Protein AF-A0A1Q3BGB5-F1 (afdb_monomer_lite)

Secondary structure (DSSP, 8-state):
-PPBGGGS-HHHHHHHHHIIIIIS--SS-TTB--HHHHHHHHHHHTT----HHHHHHHHHHHHHHTT-SS-TTHHHHHHHHHHTT---TT----PPPGGGS--HHHHHHTTEEEETTEEEE--------------

pLDDT: mean 79.5, std 13.59, range [32.16, 93.19]

Sequence (135 aa):
MALTTNRLSVDLRLLHHLIVHQILPTGGGYAKLSRMQVFIMWCILCKIEFCFPLLMLKTMVRAFSQKISVLPYGSILTQVFLHCHIPLEGEIATKFKKEDTYNKSTLNRMGWNKQQGIWTYLPKVDQGPRIGIEE

Foldseek 3Di:
DWDFLVPDALVLNVLLVCCCQAQNPDPDDSGTDDPVSVVVSVCVVVVPDDDSVVSLVVVQVVCVVVVPVDRPRPVVVVVVCVVVVNDPPPPDDDDDDPVNDDDQVNCVVSQWHQDPNDTDRHDDDDPPDDDDDDD

Organism: Cephalotus follicularis (NCBI:txid3775)

Radius of gyration: 18.01 Å; chains: 1; bounding box: 51×44×42 Å

Structure (mmCIF, N/CA/C/O backbone):
data_AF-A0A1Q3BGB5-F1
#
_entry.id   AF-A0A1Q3BGB5-F1
#
loop_
_atom_site.group_PDB
_atom_site.id
_atom_site.type_symbol
_atom_site.label_atom_id
_atom_site.label_alt_id
_atom_site.label_comp_id
_atom_site.label_asym_id
_atom_site.label_entity_id
_atom_site.label_seq_id
_atom_site.pdbx_PDB_ins_code
_atom_site.Cartn_x
_atom_site.Cartn_y
_atom_site.Cartn_z
_atom_site.occupancy
_atom_site.B_iso_or_equiv
_atom_site.auth_seq_id
_atom_site.auth_comp_id
_atom_site.auth_asym_id
_atom_site.auth_atom_id
_atom_site.pdbx_PDB_model_num
ATOM 1 N N . MET A 1 1 ? 18.181 -14.929 9.452 1.00 55.84 1 MET A N 1
ATOM 2 C CA . MET A 1 1 ? 18.231 -14.886 7.972 1.00 55.84 1 MET A CA 1
ATOM 3 C C . MET A 1 1 ? 17.188 -13.880 7.495 1.00 55.84 1 MET A C 1
ATOM 5 O O . MET A 1 1 ? 16.055 -13.974 7.948 1.00 55.84 1 MET A O 1
ATOM 9 N N . ALA A 1 2 ? 17.545 -12.879 6.686 1.00 61.97 2 ALA A N 1
ATOM 10 C CA . ALA A 1 2 ? 16.568 -11.903 6.190 1.00 61.97 2 ALA A CA 1
ATOM 11 C C . ALA A 1 2 ? 15.811 -12.489 4.989 1.00 61.97 2 ALA A C 1
ATOM 13 O O . ALA A 1 2 ? 16.441 -12.938 4.032 1.00 61.97 2 ALA A O 1
ATOM 14 N N . LEU A 1 3 ? 14.477 -12.489 5.036 1.00 70.38 3 LEU A N 1
ATOM 15 C CA . LEU A 1 3 ? 13.646 -12.827 3.882 1.00 70.38 3 LEU A CA 1
ATOM 16 C C . LEU A 1 3 ? 13.819 -11.740 2.815 1.00 70.38 3 LEU A C 1
ATOM 18 O O . LEU A 1 3 ? 13.587 -10.555 3.069 1.00 70.38 3 LEU A O 1
ATOM 22 N N . THR A 1 4 ? 14.259 -12.150 1.629 1.00 78.00 4 THR A N 1
ATOM 23 C CA . THR A 1 4 ? 14.392 -11.279 0.461 1.00 78.00 4 THR A CA 1
ATOM 24 C C . THR A 1 4 ? 13.244 -11.528 -0.503 1.00 78.00 4 THR A C 1
ATOM 26 O O . THR A 1 4 ? 12.765 -12.656 -0.648 1.00 78.00 4 THR A O 1
ATOM 29 N N . THR A 1 5 ? 12.802 -10.477 -1.187 1.00 73.75 5 THR A N 1
ATOM 30 C CA . THR A 1 5 ? 11.671 -10.541 -2.128 1.00 73.75 5 THR A CA 1
ATOM 31 C C . THR A 1 5 ? 11.909 -11.504 -3.291 1.00 73.75 5 THR A C 1
ATOM 33 O O . THR A 1 5 ? 10.961 -12.040 -3.851 1.00 73.75 5 THR A O 1
ATOM 36 N N . ASN A 1 6 ? 13.170 -11.796 -3.612 1.00 75.75 6 ASN A N 1
ATOM 37 C CA . ASN A 1 6 ? 13.565 -12.711 -4.684 1.00 75.75 6 ASN A CA 1
ATOM 38 C C . ASN A 1 6 ? 13.156 -14.171 -4.434 1.00 75.75 6 ASN A C 1
ATOM 40 O O . ASN A 1 6 ? 13.136 -14.952 -5.378 1.00 75.75 6 ASN A O 1
ATOM 44 N N . ARG A 1 7 ? 12.844 -14.546 -3.184 1.00 78.88 7 ARG A N 1
ATOM 45 C CA . ARG A 1 7 ? 12.362 -15.893 -2.831 1.00 78.88 7 ARG A CA 1
ATOM 46 C C . ARG A 1 7 ? 10.836 -16.023 -2.854 1.00 78.88 7 ARG A C 1
ATOM 48 O O . ARG A 1 7 ? 10.321 -17.106 -2.607 1.00 78.88 7 ARG A O 1
ATOM 55 N N . LEU A 1 8 ? 10.116 -14.930 -3.105 1.00 79.62 8 LEU A N 1
ATOM 56 C CA . LEU A 1 8 ? 8.658 -14.922 -3.174 1.00 79.62 8 LEU A CA 1
ATOM 57 C C . LEU A 1 8 ? 8.176 -15.277 -4.588 1.00 79.62 8 LEU A C 1
ATOM 59 O O . LEU A 1 8 ? 8.765 -14.849 -5.588 1.00 79.62 8 LEU A O 1
ATOM 63 N N . SER A 1 9 ? 7.048 -15.992 -4.669 1.00 81.50 9 SER A N 1
ATOM 64 C CA . SER A 1 9 ? 6.315 -16.161 -5.929 1.00 81.50 9 SER A CA 1
ATOM 65 C C . SER A 1 9 ? 5.920 -14.798 -6.510 1.00 81.50 9 SER A C 1
ATOM 67 O O . SER A 1 9 ? 5.955 -13.773 -5.824 1.00 81.50 9 SER A O 1
ATOM 69 N N . VAL A 1 10 ? 5.569 -14.750 -7.794 1.00 78.19 10 VAL A N 1
ATOM 70 C CA . VAL A 1 10 ? 5.216 -13.475 -8.442 1.00 78.19 10 VAL A CA 1
ATOM 71 C C . VAL A 1 10 ? 4.000 -12.826 -7.792 1.00 78.19 10 VAL A C 1
ATOM 73 O O . VAL A 1 10 ? 4.055 -11.630 -7.517 1.00 78.19 10 VAL A O 1
ATOM 76 N N . ASP A 1 11 ? 2.978 -13.602 -7.440 1.00 81.94 11 ASP A N 1
ATOM 77 C CA . ASP A 1 11 ? 1.789 -13.078 -6.758 1.00 81.94 11 ASP A CA 1
ATOM 78 C C . ASP A 1 11 ? 2.144 -12.469 -5.398 1.00 81.94 11 ASP A C 1
ATOM 80 O O . ASP A 1 11 ? 1.698 -11.376 -5.055 1.00 81.94 11 ASP A O 1
ATOM 84 N N . LEU A 1 12 ? 3.034 -13.125 -4.648 1.00 84.62 12 LEU A N 1
ATOM 85 C CA . LEU A 1 12 ? 3.513 -12.619 -3.364 1.00 84.62 12 LEU A CA 1
ATOM 86 C C . LEU A 1 12 ? 4.408 -11.384 -3.520 1.00 84.62 12 LEU A C 1
ATOM 88 O O . LEU A 1 12 ? 4.378 -10.506 -2.660 1.00 84.62 12 LEU A O 1
ATOM 92 N N . ARG A 1 13 ? 5.178 -11.273 -4.609 1.00 83.31 13 ARG A N 1
ATOM 93 C CA . ARG A 1 13 ? 5.944 -10.055 -4.925 1.00 83.31 13 ARG A CA 1
ATOM 94 C C . ARG A 1 13 ? 5.034 -8.891 -5.298 1.00 83.31 13 ARG A C 1
ATOM 96 O O . ARG A 1 13 ? 5.299 -7.776 -4.860 1.00 83.31 13 ARG A O 1
ATOM 103 N N . LEU A 1 14 ? 3.970 -9.140 -6.061 1.00 83.75 14 LEU A N 1
ATOM 104 C CA . LEU A 1 14 ? 2.958 -8.129 -6.377 1.00 83.75 14 LEU A CA 1
ATOM 105 C C . LEU A 1 14 ? 2.231 -7.669 -5.112 1.00 83.75 14 LEU A C 1
ATOM 107 O O . LEU A 1 14 ? 2.112 -6.468 -4.880 1.00 83.75 14 LEU A O 1
ATOM 111 N N . LEU A 1 15 ? 1.824 -8.611 -4.257 1.00 88.81 15 LEU A N 1
ATOM 112 C CA . LEU A 1 15 ? 1.209 -8.303 -2.968 1.00 88.81 15 LEU A CA 1
ATOM 113 C C . LEU A 1 15 ? 2.155 -7.497 -2.071 1.00 88.81 15 LEU A C 1
ATOM 115 O O . LEU A 1 15 ? 1.750 -6.489 -1.497 1.00 88.81 15 LEU A O 1
ATOM 119 N N . HIS A 1 16 ? 3.425 -7.904 -1.971 1.00 87.12 16 HIS A N 1
ATOM 120 C CA . HIS A 1 16 ? 4.438 -7.155 -1.227 1.00 87.12 16 HIS A CA 1
ATOM 121 C C . HIS A 1 16 ? 4.583 -5.735 -1.769 1.00 87.12 16 HIS A C 1
ATOM 123 O O . HIS A 1 16 ? 4.560 -4.784 -0.994 1.00 87.12 16 HIS A O 1
ATOM 129 N N . HIS A 1 17 ? 4.666 -5.578 -3.087 1.00 84.94 17 HIS A N 1
ATOM 130 C CA . HIS A 1 17 ? 4.795 -4.268 -3.703 1.00 84.94 17 HIS A CA 1
ATOM 131 C C . HIS A 1 17 ? 3.571 -3.381 -3.438 1.00 84.94 17 HIS A C 1
ATOM 133 O O . HIS A 1 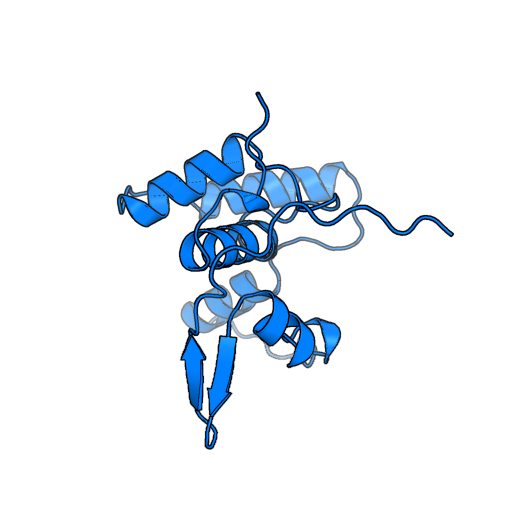17 ? 3.734 -2.219 -3.069 1.00 84.94 17 HIS A O 1
ATOM 139 N N . LEU A 1 18 ? 2.356 -3.929 -3.533 1.00 87.00 18 LEU A N 1
ATOM 140 C CA . LEU A 1 18 ? 1.134 -3.219 -3.158 1.00 87.00 18 LEU A CA 1
ATOM 141 C C . LEU A 1 18 ? 1.193 -2.760 -1.696 1.00 87.00 18 LEU A C 1
ATOM 143 O O . LEU A 1 18 ? 0.932 -1.596 -1.403 1.00 87.00 18 LEU A O 1
ATOM 147 N N . ILE A 1 19 ? 1.586 -3.650 -0.782 1.00 89.31 19 ILE A N 1
ATOM 148 C CA . ILE A 1 19 ? 1.692 -3.325 0.643 1.00 89.31 19 ILE A CA 1
ATOM 149 C C . ILE A 1 19 ? 2.696 -2.204 0.861 1.00 89.31 19 ILE A C 1
ATOM 151 O O . ILE A 1 19 ? 2.393 -1.262 1.585 1.00 89.31 19 ILE A O 1
ATOM 155 N N . VAL A 1 20 ? 3.871 -2.268 0.243 1.00 86.94 20 VAL A N 1
ATOM 156 C CA . VAL A 1 20 ? 4.913 -1.270 0.484 1.00 86.94 20 VAL A CA 1
ATOM 157 C C . VAL A 1 20 ? 4.597 0.079 -0.152 1.00 86.94 20 VAL A C 1
ATOM 159 O O . VAL A 1 20 ? 5.003 1.095 0.395 1.00 86.94 20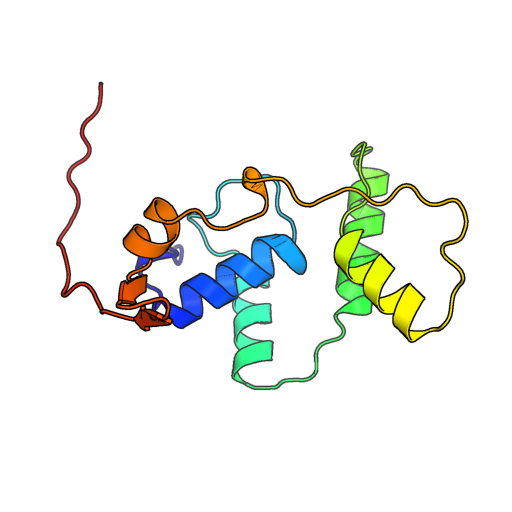 VAL A O 1
ATOM 162 N N . HIS A 1 21 ? 3.858 0.126 -1.257 1.00 82.56 21 HIS A N 1
ATOM 163 C CA . HIS A 1 21 ? 3.496 1.401 -1.879 1.00 82.56 21 HIS A CA 1
ATOM 164 C C . HIS A 1 21 ? 2.205 2.010 -1.324 1.00 82.56 21 HIS A C 1
ATOM 166 O O . HIS A 1 21 ? 2.095 3.232 -1.280 1.00 82.56 21 HIS A O 1
ATOM 172 N N . GLN A 1 22 ? 1.242 1.191 -0.893 1.00 83.56 22 GLN A N 1
ATOM 173 C CA . GLN A 1 22 ? -0.100 1.666 -0.539 1.00 83.56 22 GLN A CA 1
ATOM 174 C C . GLN A 1 22 ? -0.426 1.542 0.953 1.00 83.56 22 GLN A C 1
ATOM 176 O O . GLN A 1 22 ? -1.087 2.418 1.495 1.00 83.56 22 GLN A O 1
ATOM 181 N N . ILE A 1 23 ? 0.026 0.486 1.639 1.00 85.38 23 ILE A N 1
ATOM 182 C CA . ILE A 1 23 ? -0.384 0.203 3.031 1.00 85.38 23 ILE A CA 1
ATOM 183 C C . ILE A 1 23 ? 0.680 0.634 4.043 1.00 85.38 23 ILE A C 1
ATOM 185 O O . ILE A 1 23 ? 0.355 1.142 5.111 1.00 85.38 23 ILE A O 1
ATOM 189 N N . LEU A 1 24 ? 1.952 0.411 3.728 1.00 85.69 24 LEU A N 1
ATOM 190 C CA . LEU A 1 24 ? 3.087 0.736 4.578 1.00 85.69 24 LEU A CA 1
ATOM 191 C C . LEU A 1 24 ? 4.185 1.410 3.740 1.00 85.69 24 LEU A C 1
ATOM 193 O O . LEU A 1 24 ? 5.241 0.803 3.533 1.00 85.69 24 LEU A O 1
ATOM 197 N N . PRO A 1 25 ? 3.947 2.650 3.264 1.00 79.31 25 PRO A N 1
ATOM 198 C CA . PRO A 1 25 ? 4.931 3.434 2.531 1.00 79.31 25 PRO A CA 1
ATOM 199 C C . PRO A 1 25 ? 6.228 3.552 3.331 1.00 79.31 25 PRO A C 1
ATOM 201 O O . PRO A 1 25 ? 6.273 4.131 4.419 1.00 79.31 25 PRO A O 1
ATOM 204 N N . THR A 1 26 ? 7.300 2.977 2.786 1.00 74.06 26 THR A N 1
ATOM 205 C CA . THR A 1 26 ? 8.661 3.084 3.325 1.00 74.06 26 THR A CA 1
ATOM 206 C C . THR A 1 26 ? 9.574 3.756 2.307 1.00 74.06 26 THR A C 1
ATOM 208 O O . THR A 1 26 ? 9.658 3.295 1.173 1.00 74.06 26 THR A O 1
ATOM 211 N N . GLY A 1 27 ? 10.307 4.793 2.722 1.00 65.31 27 GLY A N 1
ATOM 212 C CA . GLY A 1 27 ? 11.262 5.529 1.876 1.00 65.31 27 GLY A CA 1
ATOM 213 C C . GLY A 1 27 ? 12.615 4.836 1.657 1.00 65.31 27 GLY A C 1
ATOM 214 O O . GLY A 1 27 ? 13.600 5.511 1.387 1.00 65.31 27 GLY A O 1
ATOM 215 N N . GLY A 1 28 ? 12.696 3.514 1.835 1.00 70.94 28 GLY A N 1
ATOM 216 C CA . GLY A 1 28 ? 13.928 2.728 1.702 1.00 70.94 28 GLY A CA 1
ATOM 217 C C . GLY A 1 28 ? 13.802 1.627 0.648 1.00 70.94 28 GLY A C 1
ATOM 218 O O . GLY A 1 28 ? 12.718 1.368 0.137 1.00 70.94 28 GLY A O 1
ATOM 219 N N . GLY A 1 29 ? 14.912 0.956 0.332 1.00 71.12 29 GLY A N 1
ATOM 220 C CA . GLY A 1 29 ? 14.939 -0.096 -0.689 1.00 71.12 29 GLY A CA 1
ATOM 221 C C . GLY A 1 29 ? 14.013 -1.286 -0.388 1.00 71.12 29 GLY A C 1
ATOM 222 O O . GLY A 1 29 ? 13.922 -1.760 0.743 1.00 71.12 29 GLY A O 1
ATOM 223 N N . TYR A 1 30 ? 13.380 -1.820 -1.435 1.00 77.25 30 TYR A N 1
ATOM 224 C CA . TYR A 1 30 ? 12.321 -2.840 -1.345 1.00 77.25 30 TYR A CA 1
ATOM 225 C C . TYR A 1 30 ? 12.810 -4.297 -1.383 1.00 77.25 30 TYR A C 1
ATOM 227 O O . TYR A 1 30 ? 12.011 -5.223 -1.471 1.00 77.25 30 TYR A O 1
ATOM 235 N N . ALA A 1 31 ? 14.123 -4.531 -1.341 1.00 77.88 31 ALA A N 1
ATOM 236 C CA . ALA A 1 31 ? 14.695 -5.876 -1.475 1.00 77.88 31 ALA A CA 1
ATOM 237 C C . ALA A 1 31 ? 14.507 -6.753 -0.221 1.00 77.88 31 ALA A C 1
ATOM 239 O O . ALA A 1 31 ? 14.500 -7.984 -0.314 1.00 77.88 31 ALA A O 1
ATOM 240 N N . LYS A 1 32 ? 14.374 -6.128 0.956 1.00 83.19 32 LYS A N 1
ATOM 241 C CA . LYS A 1 32 ? 14.224 -6.806 2.251 1.00 83.19 32 LYS A CA 1
ATOM 242 C C . LYS A 1 32 ? 12.788 -6.676 2.748 1.00 83.19 32 LYS A C 1
ATOM 244 O O . LYS A 1 32 ? 12.222 -5.587 2.730 1.00 83.19 32 LYS A O 1
ATOM 249 N N . LEU A 1 33 ? 12.237 -7.780 3.241 1.00 83.62 33 LEU A N 1
ATOM 250 C CA . LEU A 1 33 ? 10.918 -7.811 3.865 1.00 83.62 33 LEU A CA 1
ATOM 251 C C . LEU A 1 33 ? 11.018 -7.444 5.346 1.00 83.62 33 LEU A C 1
ATOM 253 O O . LEU A 1 33 ? 11.767 -8.068 6.103 1.00 83.62 33 LEU A O 1
ATOM 257 N N . SER A 1 34 ? 10.247 -6.447 5.779 1.00 86.69 34 SER A N 1
ATOM 258 C CA . SER A 1 34 ? 10.110 -6.143 7.206 1.00 86.69 34 SER A CA 1
ATOM 259 C C . SER A 1 34 ? 9.132 -7.113 7.877 1.00 86.69 34 SER A C 1
ATOM 261 O O . SER A 1 34 ? 8.206 -7.615 7.240 1.00 86.69 34 SER A O 1
ATOM 263 N N . ARG A 1 35 ? 9.283 -7.342 9.191 1.00 88.12 35 ARG A N 1
ATOM 264 C CA . ARG A 1 35 ? 8.332 -8.169 9.964 1.00 88.12 35 ARG A CA 1
ATOM 265 C C . ARG A 1 35 ? 6.887 -7.687 9.808 1.00 88.12 35 ARG A C 1
ATOM 267 O O . ARG A 1 35 ? 5.987 -8.505 9.683 1.00 88.12 35 ARG A O 1
ATOM 274 N N . MET A 1 36 ? 6.682 -6.370 9.753 1.00 88.81 36 MET A N 1
ATOM 275 C CA . MET A 1 36 ? 5.357 -5.777 9.574 1.00 88.81 36 MET A CA 1
ATOM 276 C C . MET A 1 36 ? 4.782 -6.051 8.179 1.00 88.81 36 MET A C 1
ATOM 278 O O . MET A 1 36 ? 3.604 -6.361 8.055 1.00 88.81 36 MET A O 1
ATOM 282 N N . GLN A 1 37 ? 5.611 -5.988 7.132 1.00 89.25 37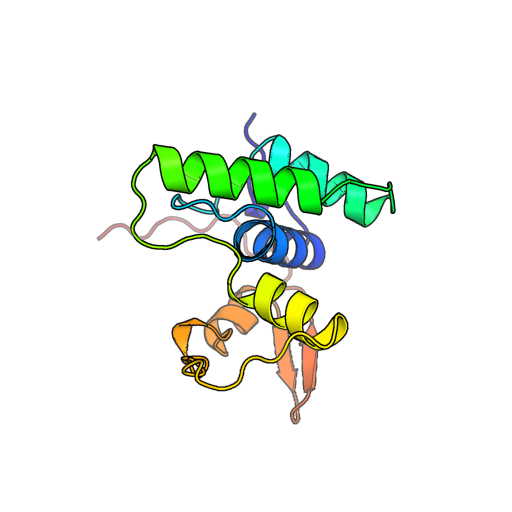 GLN A N 1
ATOM 283 C CA . GLN A 1 37 ? 5.182 -6.315 5.767 1.00 89.25 37 GLN A CA 1
ATOM 284 C C . GLN A 1 37 ? 4.780 -7.788 5.657 1.00 89.25 37 GLN A C 1
ATOM 286 O O . GLN A 1 37 ? 3.720 -8.083 5.117 1.00 89.25 37 GLN A O 1
ATOM 291 N N . VAL A 1 38 ? 5.580 -8.699 6.224 1.00 89.44 38 VAL A N 1
ATOM 292 C CA . VAL A 1 38 ? 5.258 -10.136 6.249 1.00 89.44 38 VAL A CA 1
ATOM 293 C C . VAL A 1 38 ? 3.965 -10.396 7.025 1.00 89.44 38 VAL A C 1
ATOM 295 O O . VAL A 1 38 ? 3.130 -11.170 6.569 1.00 89.44 38 VAL A O 1
ATOM 298 N N . PHE A 1 39 ? 3.769 -9.718 8.158 1.00 90.56 39 PHE A N 1
ATOM 299 C CA . PHE A 1 39 ? 2.545 -9.827 8.948 1.00 90.56 39 PHE A CA 1
ATOM 300 C C . PHE A 1 39 ? 1.306 -9.373 8.163 1.00 90.56 39 PHE A C 1
ATOM 302 O O . PHE A 1 39 ? 0.317 -10.094 8.115 1.00 90.56 39 PHE A O 1
ATOM 309 N N . ILE A 1 40 ? 1.371 -8.228 7.477 1.00 90.44 40 ILE A N 1
ATOM 310 C CA . ILE A 1 40 ? 0.254 -7.736 6.654 1.00 90.44 40 ILE A CA 1
ATOM 311 C C . ILE A 1 40 ? -0.022 -8.681 5.477 1.00 90.44 40 ILE A C 1
ATOM 313 O O . ILE A 1 40 ? -1.181 -8.983 5.200 1.00 90.44 40 ILE A O 1
ATOM 317 N N . MET A 1 41 ? 1.023 -9.184 4.807 1.00 91.12 41 MET A N 1
ATOM 318 C CA . MET A 1 41 ? 0.873 -10.197 3.754 1.00 91.12 41 MET A CA 1
ATOM 319 C C . MET A 1 41 ? 0.137 -11.429 4.284 1.00 91.12 41 MET A C 1
ATOM 321 O O . MET A 1 41 ? -0.807 -11.891 3.652 1.00 91.12 41 MET A O 1
ATOM 325 N N . TRP A 1 42 ? 0.540 -11.928 5.454 1.00 91.94 42 TRP A N 1
ATOM 326 C CA . TRP A 1 42 ? -0.111 -13.055 6.117 1.00 91.94 42 TRP A CA 1
ATOM 327 C C . TRP A 1 42 ? -1.583 -12.769 6.433 1.00 91.94 42 TRP A C 1
ATOM 329 O O . TRP A 1 42 ? -2.438 -13.580 6.087 1.00 91.94 42 TRP A O 1
ATOM 339 N N . CYS A 1 43 ? -1.903 -11.600 7.001 1.00 91.50 43 CYS A N 1
ATOM 340 C CA . CYS A 1 43 ? -3.289 -11.213 7.269 1.00 91.50 43 CYS A CA 1
ATOM 341 C C . CYS A 1 43 ? -4.150 -11.226 6.000 1.00 91.50 43 CYS A C 1
ATOM 343 O O . CYS A 1 43 ? -5.250 -11.768 6.023 1.00 91.50 43 CYS A O 1
ATOM 345 N N . ILE A 1 44 ? -3.642 -10.692 4.884 1.00 90.56 44 ILE A N 1
ATOM 346 C CA . ILE A 1 44 ? -4.377 -10.661 3.610 1.00 90.56 44 ILE A CA 1
ATOM 347 C C . ILE A 1 44 ? -4.580 -12.078 3.056 1.00 90.56 44 ILE A C 1
ATOM 349 O O . ILE A 1 44 ? -5.693 -12.430 2.668 1.00 90.56 44 ILE A O 1
ATOM 353 N N . LEU A 1 45 ? -3.531 -12.905 3.048 1.00 91.00 45 LEU A N 1
ATOM 354 C CA . LEU A 1 45 ? -3.592 -14.274 2.520 1.00 91.00 45 LEU A CA 1
ATOM 355 C C . LEU A 1 45 ? -4.527 -15.171 3.337 1.00 91.00 45 LEU A C 1
ATOM 357 O O . LEU A 1 45 ? -5.289 -15.951 2.771 1.00 91.00 45 LEU A O 1
ATOM 361 N N . CYS A 1 46 ? -4.499 -15.033 4.661 1.00 93.00 46 CYS A N 1
ATOM 362 C CA . CYS A 1 46 ? -5.345 -15.795 5.573 1.00 93.00 46 CYS A CA 1
ATOM 363 C C . CYS A 1 46 ? -6.720 -15.156 5.807 1.00 93.00 46 CYS A C 1
ATOM 365 O O . CYS A 1 46 ? -7.498 -15.698 6.587 1.00 93.00 46 CYS A O 1
ATOM 367 N N . LYS A 1 47 ? -7.022 -14.021 5.156 1.00 92.25 47 LYS A N 1
ATOM 368 C CA . LYS A 1 47 ? -8.254 -13.235 5.354 1.00 92.25 47 LYS A CA 1
ATOM 369 C C . LYS A 1 47 ? -8.520 -12.897 6.828 1.00 92.25 47 LYS A C 1
ATOM 371 O O . LYS A 1 47 ? -9.661 -12.881 7.275 1.00 92.25 47 LYS A O 1
ATOM 376 N N . ILE A 1 48 ? -7.455 -12.646 7.584 1.00 93.00 48 ILE A N 1
ATOM 377 C CA . ILE A 1 48 ? -7.546 -12.225 8.980 1.00 93.00 48 ILE A CA 1
ATOM 378 C C . ILE A 1 48 ? -7.922 -10.749 8.989 1.00 93.00 48 ILE A C 1
ATOM 380 O O . ILE A 1 48 ? -7.253 -9.928 8.354 1.00 93.00 48 ILE A O 1
ATOM 384 N N . GLU A 1 49 ? -8.971 -10.414 9.733 1.00 89.56 49 GLU A N 1
ATOM 385 C CA . GLU A 1 49 ? -9.372 -9.029 9.928 1.00 89.56 49 GLU A CA 1
ATOM 386 C C . GLU A 1 49 ? -8.236 -8.237 10.579 1.00 89.56 49 GLU A C 1
ATOM 388 O O . GLU A 1 49 ? -7.698 -8.596 11.628 1.00 89.56 49 GLU A O 1
ATOM 393 N N . PHE A 1 50 ? -7.851 -7.142 9.930 1.00 86.69 50 PHE A N 1
ATOM 394 C CA . PHE A 1 50 ? -6.800 -6.261 10.408 1.00 86.69 50 PHE A CA 1
ATOM 395 C C . PHE A 1 50 ? -7.270 -4.811 10.333 1.00 86.69 50 PHE A C 1
ATOM 397 O O . PHE A 1 50 ? -7.827 -4.369 9.328 1.00 86.69 50 PHE A O 1
ATOM 404 N N . CYS A 1 51 ? -7.023 -4.043 11.396 1.00 88.56 51 CYS A N 1
ATOM 405 C CA . CYS A 1 51 ? -7.425 -2.642 11.463 1.00 88.56 51 CYS A CA 1
ATOM 406 C C . CYS A 1 51 ? -6.453 -1.749 10.668 1.00 88.56 51 CYS A C 1
ATOM 408 O O . CYS A 1 51 ? -5.585 -1.071 11.228 1.00 88.56 51 CYS A O 1
ATOM 410 N N . PHE A 1 52 ? -6.607 -1.737 9.342 1.00 85.50 52 PHE A N 1
ATOM 411 C CA . PHE A 1 52 ? -5.850 -0.862 8.440 1.00 85.50 52 PHE A CA 1
ATOM 412 C C . PHE A 1 52 ? -5.976 0.635 8.771 1.00 85.50 52 PHE A C 1
ATOM 414 O O . PHE A 1 52 ? -4.942 1.306 8.762 1.00 85.50 52 PHE A O 1
ATOM 421 N N . PRO A 1 53 ? -7.155 1.176 9.150 1.00 88.81 53 PRO A N 1
ATOM 422 C CA . PRO A 1 53 ? -7.273 2.590 9.509 1.00 88.81 53 PRO A CA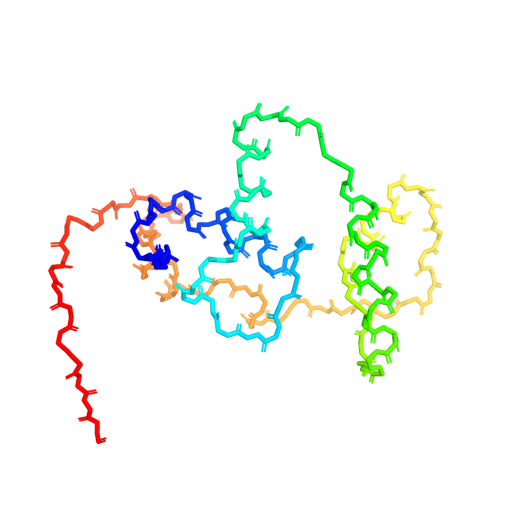 1
ATOM 423 C C . PRO A 1 53 ? -6.352 2.999 10.665 1.00 88.81 53 PRO A C 1
ATOM 425 O O . PRO A 1 53 ? -5.696 4.038 10.604 1.00 88.81 53 PRO A O 1
ATOM 428 N N . LEU A 1 54 ? -6.218 2.154 11.694 1.00 90.25 54 LEU A N 1
ATOM 429 C CA . LEU A 1 54 ? -5.324 2.428 12.821 1.00 90.25 54 LEU A CA 1
ATOM 430 C C . LEU A 1 54 ? -3.850 2.439 12.391 1.00 90.25 54 LEU A C 1
ATOM 432 O O . LEU A 1 54 ? -3.067 3.265 12.867 1.00 90.25 54 LEU A O 1
ATOM 436 N N . LEU A 1 55 ? -3.460 1.537 11.485 1.00 89.38 55 LEU A N 1
ATOM 437 C CA . LEU A 1 55 ? -2.112 1.514 10.916 1.00 89.38 55 LEU A CA 1
ATOM 438 C C . LEU A 1 55 ? -1.821 2.781 10.098 1.00 89.38 55 LEU A C 1
ATOM 440 O O . LEU A 1 55 ? -0.740 3.369 10.237 1.00 89.38 55 LEU A O 1
ATOM 444 N N . MET A 1 56 ? -2.783 3.213 9.279 1.00 89.62 56 MET A N 1
ATOM 445 C CA . MET A 1 56 ? -2.681 4.439 8.487 1.00 89.62 56 MET A CA 1
ATOM 446 C C . MET A 1 56 ? -2.503 5.650 9.401 1.00 89.62 56 MET A C 1
ATOM 448 O O . MET A 1 56 ? -1.510 6.364 9.263 1.00 89.62 56 MET A O 1
ATOM 452 N N . LEU A 1 57 ? -3.370 5.807 10.409 1.00 90.25 57 LEU A N 1
ATOM 453 C CA . LEU A 1 57 ? -3.294 6.892 11.392 1.00 90.25 57 LEU A CA 1
ATOM 454 C C . LEU A 1 57 ? -1.939 6.930 12.104 1.00 90.25 57 LEU A C 1
ATOM 456 O O . LEU A 1 57 ? -1.287 7.971 12.128 1.00 90.25 57 LEU A O 1
ATOM 460 N N . LYS A 1 58 ? -1.455 5.791 12.617 1.00 89.94 58 LYS A N 1
ATOM 461 C CA . LYS A 1 58 ? -0.130 5.714 13.261 1.00 89.94 58 LYS A CA 1
ATOM 462 C C . LYS A 1 58 ? 0.994 6.152 12.324 1.00 89.94 58 LYS A C 1
ATOM 464 O O . LYS A 1 58 ? 1.937 6.818 12.749 1.00 89.94 58 LYS A O 1
ATOM 469 N N . THR A 1 59 ? 0.904 5.785 11.049 1.00 88.38 59 THR A N 1
ATOM 470 C CA . THR A 1 59 ? 1.921 6.148 10.059 1.00 88.38 59 THR A CA 1
ATOM 471 C C . THR A 1 59 ? 1.851 7.629 9.693 1.00 88.38 59 THR A C 1
ATOM 473 O O . THR A 1 59 ? 2.898 8.260 9.572 1.00 88.38 59 THR A O 1
ATOM 476 N N . MET A 1 60 ? 0.648 8.193 9.573 1.00 89.00 60 MET A N 1
ATOM 477 C CA . MET A 1 60 ? 0.424 9.619 9.322 1.00 89.00 60 MET A CA 1
ATOM 478 C C . MET A 1 60 ? 0.932 10.474 10.486 1.00 89.00 60 MET A C 1
ATOM 480 O O . MET A 1 60 ? 1.694 11.409 10.254 1.00 89.00 60 MET A O 1
ATOM 484 N N . VAL A 1 61 ? 0.617 10.100 11.733 1.00 90.25 61 VAL A N 1
ATOM 485 C CA . VAL A 1 61 ? 1.143 10.763 12.940 1.00 90.25 61 VAL A CA 1
ATOM 486 C C . VAL A 1 61 ? 2.670 10.721 12.953 1.00 90.25 61 VAL A C 1
ATOM 488 O O . VAL A 1 61 ? 3.314 11.742 13.175 1.00 90.25 61 VAL A O 1
ATOM 491 N N . ARG A 1 62 ? 3.273 9.567 12.640 1.00 88.12 62 ARG A N 1
ATOM 492 C CA . ARG A 1 62 ? 4.734 9.449 12.549 1.00 88.12 62 ARG A CA 1
ATOM 493 C C . ARG A 1 62 ? 5.325 10.347 11.458 1.00 88.12 62 ARG A C 1
ATOM 495 O O . ARG A 1 62 ? 6.339 10.990 11.710 1.00 88.12 62 ARG A O 1
ATOM 502 N N . ALA A 1 63 ? 4.725 10.382 10.268 1.00 86.94 63 ALA A N 1
ATOM 503 C CA . ALA A 1 63 ? 5.186 11.227 9.165 1.00 86.94 63 ALA A CA 1
ATOM 504 C C . ALA A 1 63 ? 5.118 12.717 9.534 1.00 86.94 63 ALA A C 1
ATOM 506 O O . ALA A 1 63 ? 6.070 13.457 9.283 1.00 86.94 63 ALA A O 1
ATOM 507 N N . PHE A 1 64 ? 4.043 13.118 10.217 1.00 86.44 64 PHE A N 1
ATOM 508 C CA . PHE A 1 64 ? 3.878 14.460 10.765 1.00 86.44 64 PHE A CA 1
ATOM 509 C C . PHE A 1 64 ? 4.964 14.795 11.799 1.00 86.44 64 PHE A C 1
ATOM 511 O O . PHE A 1 64 ? 5.637 15.817 11.676 1.00 86.44 64 PHE A O 1
ATOM 518 N N . SER A 1 65 ? 5.222 13.909 12.771 1.00 86.69 65 SER A N 1
ATOM 519 C CA . SER A 1 65 ? 6.291 14.104 13.766 1.00 86.69 65 SER A CA 1
ATOM 520 C C . SER A 1 65 ? 7.688 14.175 13.143 1.00 86.69 65 SER A C 1
ATOM 522 O O . SER A 1 65 ? 8.546 14.903 13.635 1.00 86.69 65 SER A O 1
ATOM 524 N N . GLN A 1 66 ? 7.923 13.438 12.055 1.00 85.88 66 GLN A N 1
ATOM 525 C CA . GLN A 1 66 ? 9.183 13.451 11.306 1.00 85.88 66 GLN A CA 1
ATOM 526 C C . GLN A 1 66 ? 9.313 14.652 10.354 1.00 85.88 66 GLN A C 1
ATOM 528 O O . GLN A 1 66 ? 10.315 14.746 9.649 1.00 85.88 66 GLN A O 1
ATOM 533 N N . LYS A 1 67 ? 8.332 15.571 10.339 1.00 81.94 67 LYS A N 1
ATOM 534 C CA . LYS A 1 67 ? 8.281 16.746 9.451 1.00 81.94 67 LYS A CA 1
ATOM 535 C C . LYS A 1 67 ? 8.461 16.385 7.973 1.00 81.94 67 LYS A C 1
ATOM 537 O O . LYS A 1 67 ? 9.061 17.138 7.208 1.00 81.94 67 LYS A O 1
ATOM 542 N N . ILE A 1 68 ? 7.949 15.223 7.569 1.00 77.69 68 ILE A N 1
ATOM 543 C CA . ILE A 1 68 ? 7.905 14.852 6.156 1.00 77.69 68 ILE A CA 1
ATOM 544 C C . ILE A 1 68 ? 6.933 15.818 5.471 1.00 77.69 68 ILE A C 1
ATOM 546 O O . ILE A 1 68 ? 5.830 16.042 5.963 1.00 77.69 68 ILE A O 1
ATOM 550 N N . SER A 1 69 ? 7.348 16.402 4.346 1.00 69.38 69 SER A N 1
ATOM 551 C CA . SER A 1 69 ? 6.583 17.435 3.633 1.00 69.38 69 SER A CA 1
ATOM 552 C C . SER A 1 69 ? 5.253 16.940 3.059 1.00 69.38 69 SER A C 1
ATOM 554 O O . SER A 1 69 ? 4.380 17.748 2.762 1.00 69.38 69 SER A O 1
ATOM 556 N N . VAL A 1 70 ? 5.092 15.623 2.902 1.00 77.31 70 VAL A N 1
ATOM 557 C CA . VAL A 1 70 ? 3.916 14.996 2.297 1.00 77.31 70 VAL A CA 1
ATOM 558 C C . VAL A 1 70 ? 3.320 13.972 3.256 1.00 77.31 70 VAL A C 1
ATOM 560 O O . VAL A 1 70 ? 3.993 13.037 3.697 1.00 77.31 70 VAL A O 1
ATOM 563 N N . LEU A 1 71 ? 2.032 14.138 3.553 1.00 81.88 71 LEU A N 1
ATOM 564 C CA . LEU A 1 71 ? 1.255 13.186 4.336 1.00 81.88 71 LEU A CA 1
ATOM 565 C C . LEU A 1 71 ? 0.974 11.931 3.485 1.00 81.88 71 LEU A C 1
ATOM 567 O O . LEU A 1 71 ? 0.467 12.055 2.367 1.00 81.88 71 LEU A O 1
ATOM 571 N N . PRO A 1 72 ? 1.297 10.718 3.965 1.00 84.69 72 PRO A N 1
ATOM 572 C CA . PRO A 1 72 ? 1.048 9.496 3.207 1.00 84.69 72 PRO A CA 1
ATOM 573 C C . PRO A 1 72 ? -0.455 9.210 3.038 1.00 84.69 72 PRO A C 1
ATOM 575 O O . PRO A 1 72 ? -1.283 9.702 3.801 1.00 84.69 72 PRO A O 1
ATOM 578 N N . TYR A 1 73 ? -0.774 8.339 2.072 1.00 88.12 73 TYR A N 1
ATOM 579 C CA . TYR A 1 73 ? -2.113 7.793 1.778 1.00 88.12 73 TYR A CA 1
ATOM 580 C C . TYR A 1 73 ? -3.124 8.707 1.077 1.00 88.12 73 TYR A C 1
ATOM 582 O O . TYR A 1 73 ? -4.308 8.375 1.066 1.00 88.12 73 TYR A O 1
ATOM 590 N N . GLY A 1 74 ? -2.689 9.799 0.441 1.00 86.44 74 GLY A N 1
ATOM 591 C CA . GLY A 1 74 ? -3.591 10.692 -0.302 1.00 86.44 74 GLY A CA 1
ATOM 592 C C . GLY A 1 74 ? -4.541 9.951 -1.255 1.00 86.44 74 GLY A C 1
ATOM 593 O O . GLY A 1 74 ? -5.746 10.145 -1.178 1.00 86.44 74 GLY A O 1
ATOM 594 N N . SER A 1 75 ? -4.030 9.007 -2.056 1.00 84.88 75 SER A N 1
ATOM 595 C CA . SER A 1 75 ? -4.830 8.201 -2.995 1.00 84.88 75 SER A CA 1
ATOM 596 C C . SER A 1 75 ? -5.964 7.415 -2.326 1.00 84.88 75 SER A C 1
ATOM 598 O O . SER A 1 75 ? -7.099 7.445 -2.800 1.00 84.88 75 SER A O 1
ATOM 600 N N . ILE A 1 76 ? -5.671 6.715 -1.226 1.00 88.19 76 ILE A N 1
ATOM 601 C CA . ILE A 1 76 ? -6.653 5.905 -0.491 1.00 88.19 76 ILE A CA 1
ATOM 602 C C . ILE A 1 76 ? -7.664 6.815 0.205 1.00 88.19 76 ILE A C 1
ATOM 604 O O . ILE A 1 76 ? -8.862 6.556 0.141 1.00 88.19 76 ILE A O 1
ATOM 608 N N . LEU A 1 77 ? -7.200 7.893 0.840 1.00 89.12 77 LEU A N 1
ATOM 609 C CA . LEU A 1 77 ? -8.074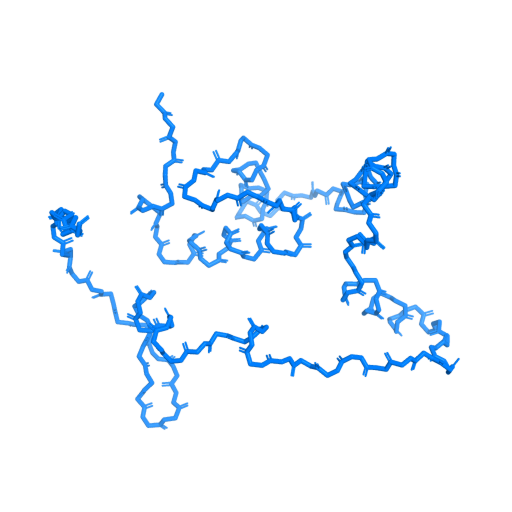 8.836 1.536 1.00 89.12 77 LEU A CA 1
ATOM 610 C C . LEU A 1 77 ? -9.056 9.501 0.574 1.00 89.12 77 LEU A C 1
ATOM 612 O O . LEU A 1 77 ? -10.239 9.565 0.885 1.00 89.12 77 LEU A O 1
ATOM 616 N N . THR A 1 78 ? -8.612 9.888 -0.624 1.00 89.56 78 THR A N 1
ATOM 617 C CA . THR A 1 78 ? -9.502 10.408 -1.670 1.00 89.56 78 THR A CA 1
ATOM 618 C C . THR A 1 78 ? -10.603 9.406 -2.027 1.00 89.56 78 THR A C 1
ATOM 620 O O . THR A 1 78 ? -11.762 9.793 -2.138 1.00 89.56 78 THR A O 1
ATOM 623 N N . GLN A 1 79 ? -10.279 8.115 -2.164 1.00 89.94 79 GLN A N 1
ATOM 624 C CA . GLN A 1 79 ? -11.289 7.083 -2.436 1.00 89.94 79 GLN A CA 1
ATOM 625 C C . GLN A 1 79 ? -12.277 6.920 -1.273 1.00 89.94 79 GLN A C 1
ATOM 627 O O . GLN A 1 79 ? -13.478 6.798 -1.502 1.00 89.94 79 GLN A O 1
ATOM 632 N N . VAL A 1 80 ? -11.791 6.964 -0.029 1.00 90.31 80 VAL A N 1
ATOM 633 C CA . VAL A 1 80 ? -12.645 6.915 1.169 1.00 90.31 80 VAL A CA 1
ATOM 634 C C . VAL A 1 80 ? -13.566 8.133 1.234 1.00 90.31 80 VAL A C 1
ATOM 636 O O . VAL A 1 80 ? -14.751 7.981 1.507 1.00 90.31 80 VAL A O 1
ATOM 639 N N . PHE A 1 81 ? -13.059 9.330 0.945 1.00 91.88 81 PHE A N 1
ATOM 640 C CA . PHE A 1 81 ? -13.852 10.558 0.937 1.00 91.88 81 PHE A CA 1
ATOM 641 C C . PHE A 1 81 ? -14.962 10.509 -0.110 1.00 91.88 81 PHE A C 1
ATOM 643 O O . PHE A 1 81 ? -16.110 10.799 0.219 1.00 91.88 81 PHE A O 1
ATOM 650 N N . LEU A 1 82 ? -14.651 10.041 -1.321 1.00 90.88 82 LEU A N 1
ATOM 651 C CA . LEU A 1 82 ? -15.649 9.822 -2.369 1.00 90.88 82 LEU A CA 1
ATOM 652 C C . LEU A 1 82 ? -16.719 8.809 -1.942 1.00 90.88 82 LEU A C 1
ATOM 654 O O . LEU A 1 82 ? -17.907 9.059 -2.131 1.00 90.88 82 LEU A O 1
ATOM 658 N N . HIS A 1 83 ? -16.311 7.691 -1.334 1.00 92.81 83 HIS A N 1
ATOM 659 C CA . HIS A 1 83 ? -17.238 6.679 -0.820 1.00 92.81 83 HIS A CA 1
ATOM 660 C C . HIS A 1 83 ? -18.135 7.226 0.302 1.00 92.81 83 HIS A C 1
ATOM 662 O O . HIS A 1 83 ? -19.303 6.868 0.396 1.00 92.81 83 HIS A O 1
ATOM 668 N N . CYS A 1 84 ? -17.604 8.108 1.147 1.00 93.00 84 CYS A N 1
ATOM 669 C CA . CYS A 1 84 ? -18.350 8.766 2.218 1.00 93.00 84 CYS A CA 1
ATOM 670 C C . CYS A 1 84 ? -19.134 10.005 1.751 1.00 93.00 84 CYS A C 1
ATOM 672 O O . CYS A 1 84 ? -19.666 10.722 2.596 1.00 93.00 84 CYS A O 1
ATOM 674 N N . HIS A 1 85 ? -19.195 10.276 0.442 1.00 93.19 85 HIS A N 1
ATOM 675 C CA . HIS A 1 85 ? -19.843 11.458 -0.137 1.00 93.19 85 HIS A CA 1
ATOM 676 C C . HIS A 1 85 ? -19.317 12.795 0.415 1.00 93.19 85 HIS A C 1
ATOM 678 O O . HIS A 1 85 ? -20.049 13.781 0.484 1.00 93.19 85 HIS A O 1
ATOM 684 N N . ILE A 1 86 ? -18.043 12.840 0.806 1.00 92.69 86 ILE A N 1
ATOM 685 C CA . ILE A 1 86 ? -17.380 14.081 1.203 1.00 92.69 86 ILE A CA 1
ATOM 686 C C . ILE A 1 86 ? -17.050 14.860 -0.079 1.00 92.69 86 ILE A C 1
ATOM 688 O O . ILE A 1 86 ? -16.377 14.308 -0.958 1.00 92.69 86 ILE A O 1
ATOM 692 N N . PRO A 1 87 ? -17.506 16.118 -0.213 1.00 90.00 87 PRO A N 1
ATOM 693 C CA . PRO A 1 87 ? -17.223 16.919 -1.393 1.00 90.00 87 PRO A CA 1
ATOM 694 C C . PRO A 1 87 ? -15.720 17.197 -1.494 1.00 90.00 87 PRO A C 1
ATOM 696 O O . PRO A 1 87 ? -15.079 17.600 -0.526 1.00 90.00 87 PRO A O 1
ATOM 699 N N . LEU A 1 88 ? -15.165 16.980 -2.686 1.00 86.69 88 LEU A N 1
ATOM 700 C CA . LEU A 1 88 ? -13.773 17.297 -3.042 1.00 86.69 88 LEU A CA 1
ATOM 701 C C . LEU A 1 88 ? -13.703 18.509 -3.984 1.00 86.69 88 LEU A C 1
ATOM 703 O O . LEU A 1 88 ? -12.785 18.651 -4.792 1.00 86.69 88 LEU A O 1
ATOM 707 N N . GLU A 1 89 ? -14.729 19.353 -3.936 1.00 84.62 89 GLU A N 1
ATOM 708 C CA . GLU A 1 89 ? -14.851 20.548 -4.763 1.00 84.62 89 GLU A CA 1
ATOM 709 C C . GLU A 1 89 ? -13.738 21.540 -4.403 1.00 84.62 89 GLU A C 1
ATOM 711 O O . GLU A 1 89 ? -13.602 21.951 -3.254 1.00 84.62 89 GLU A O 1
ATOM 716 N N . GLY A 1 90 ? -12.919 21.911 -5.391 1.00 82.31 90 GLY A N 1
ATOM 717 C CA . GLY A 1 90 ? -11.767 22.800 -5.202 1.00 82.31 90 GLY A CA 1
ATOM 718 C C . GLY A 1 90 ? -10.417 22.089 -5.054 1.00 82.31 90 GLY A C 1
ATOM 719 O O . GLY A 1 90 ? -9.385 22.754 -5.126 1.00 82.31 90 GLY A O 1
ATOM 720 N N . GLU A 1 91 ? -10.393 20.758 -4.935 1.00 84.62 91 GLU A N 1
ATOM 721 C CA . GLU A 1 91 ? -9.143 19.991 -4.914 1.00 84.62 91 GLU A CA 1
ATOM 722 C C . GLU A 1 91 ? -8.551 19.820 -6.324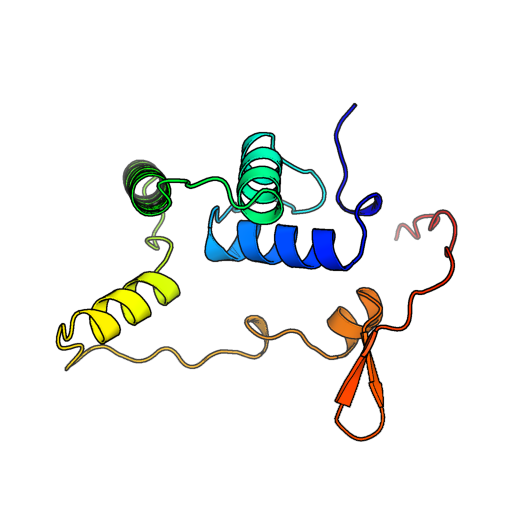 1.00 84.62 91 GLU A C 1
ATOM 724 O O . GLU A 1 91 ? -9.250 19.523 -7.298 1.00 84.62 91 GLU A O 1
ATOM 729 N N . ILE A 1 92 ? -7.229 19.970 -6.449 1.00 82.19 92 ILE A N 1
ATOM 730 C CA . ILE A 1 92 ? -6.530 19.799 -7.729 1.00 82.19 92 ILE A CA 1
ATOM 731 C C . ILE A 1 92 ? -6.211 18.317 -7.928 1.00 82.19 92 ILE A C 1
ATOM 733 O O . ILE A 1 92 ? -5.327 17.753 -7.278 1.00 82.19 92 ILE A O 1
ATOM 737 N N . ALA A 1 93 ? -6.895 17.680 -8.880 1.00 80.00 93 ALA A N 1
ATOM 738 C CA . ALA A 1 93 ? -6.620 16.293 -9.225 1.00 80.00 93 ALA A CA 1
ATOM 739 C C . ALA A 1 93 ? -5.200 16.146 -9.795 1.00 80.00 93 ALA A C 1
ATOM 741 O O . ALA A 1 93 ? -4.875 16.653 -10.873 1.00 80.00 93 ALA A O 1
ATOM 742 N N . THR A 1 94 ? -4.355 15.395 -9.090 1.00 80.44 94 THR A N 1
ATOM 743 C CA . THR A 1 94 ? -3.042 15.016 -9.613 1.00 80.44 94 THR A CA 1
ATOM 744 C C . THR A 1 94 ? -3.236 13.864 -10.594 1.00 80.44 94 THR A C 1
ATOM 746 O O . THR A 1 94 ? -3.661 12.774 -10.214 1.00 80.44 94 THR A O 1
ATOM 749 N N . LYS A 1 95 ? -2.957 14.101 -11.881 1.00 81.50 95 LYS A N 1
ATOM 750 C CA . LYS A 1 95 ? -2.982 13.036 -12.892 1.00 81.50 95 LYS A CA 1
ATOM 751 C C . LYS A 1 95 ? -1.846 12.055 -12.621 1.00 81.50 95 LYS A C 1
ATOM 753 O O . LYS A 1 95 ? -0.720 12.483 -12.376 1.00 81.50 95 LYS A O 1
ATOM 758 N N . PHE A 1 96 ? -2.137 10.759 -12.738 1.00 77.31 96 PHE A N 1
ATOM 759 C CA . PHE A 1 96 ? -1.103 9.730 -12.701 1.00 77.31 96 PHE A CA 1
ATOM 760 C C . PHE A 1 96 ? -0.040 10.012 -13.755 1.00 77.31 96 PHE A C 1
ATOM 762 O O . PHE A 1 96 ? -0.340 10.259 -14.931 1.00 77.31 96 PHE A O 1
ATOM 769 N N . LYS A 1 97 ? 1.213 9.956 -13.331 1.00 81.88 97 LYS A N 1
ATOM 770 C CA . LYS A 1 97 ? 2.364 10.065 -14.211 1.00 81.88 97 LYS A CA 1
ATOM 771 C C . LYS A 1 97 ? 2.777 8.676 -14.684 1.00 81.88 97 LYS A C 1
ATOM 773 O O . LYS A 1 97 ? 2.389 7.652 -14.129 1.00 81.88 97 LYS A O 1
ATOM 778 N N . LYS A 1 98 ? 3.643 8.630 -15.700 1.00 76.94 98 LYS A N 1
ATOM 779 C CA . LYS A 1 98 ? 4.223 7.363 -16.179 1.00 76.94 98 LYS A CA 1
ATOM 780 C C . LYS A 1 98 ? 4.971 6.608 -15.072 1.00 76.94 98 LYS A C 1
ATOM 782 O O . LYS A 1 98 ? 4.984 5.384 -15.104 1.00 76.94 98 LYS A O 1
ATOM 787 N N . GLU A 1 99 ? 5.559 7.327 -14.115 1.00 76.31 99 GLU A N 1
ATOM 788 C CA . GLU A 1 99 ? 6.248 6.776 -12.937 1.00 76.31 99 GLU A CA 1
ATOM 789 C C . GLU A 1 99 ? 5.311 6.069 -11.947 1.00 76.31 99 GLU A C 1
ATOM 791 O O . GLU A 1 99 ? 5.735 5.122 -11.291 1.00 76.31 99 GLU A O 1
ATOM 796 N N . ASP A 1 100 ? 4.030 6.444 -11.917 1.00 76.56 100 ASP A N 1
ATOM 797 C CA . ASP A 1 100 ? 3.012 5.809 -11.069 1.00 76.56 100 ASP A CA 1
ATOM 798 C C . ASP A 1 100 ? 2.443 4.525 -11.695 1.00 76.56 100 ASP A C 1
ATOM 800 O O . ASP A 1 100 ? 1.687 3.787 -11.064 1.00 76.56 100 ASP A O 1
ATOM 804 N N . THR A 1 101 ? 2.789 4.251 -12.957 1.00 81.75 101 THR A N 1
ATOM 805 C CA . THR A 1 101 ? 2.303 3.094 -13.711 1.00 81.75 101 THR A CA 1
ATOM 806 C C . THR A 1 101 ? 3.422 2.103 -13.981 1.00 81.75 101 THR A C 1
ATOM 808 O O . THR A 1 101 ? 4.550 2.476 -14.307 1.00 81.75 101 THR A O 1
ATOM 811 N N . TYR A 1 102 ? 3.111 0.809 -13.938 1.00 78.00 102 TYR A N 1
ATOM 812 C CA . TYR A 1 102 ? 4.078 -0.185 -14.378 1.00 78.00 102 TYR A CA 1
ATOM 813 C C . TYR A 1 102 ? 4.315 -0.091 -15.881 1.00 78.00 102 TYR A C 1
ATOM 815 O O . TYR A 1 102 ? 3.435 -0.372 -16.698 1.00 78.00 102 TYR A O 1
ATOM 823 N N . ASN A 1 103 ? 5.546 0.243 -16.255 1.00 82.25 103 ASN A N 1
ATOM 824 C CA . ASN A 1 103 ? 5.955 0.168 -17.646 1.00 82.25 103 ASN A CA 1
ATOM 825 C C . ASN A 1 103 ? 6.106 -1.300 -18.103 1.00 82.25 103 ASN A C 1
ATOM 827 O O . ASN A 1 103 ? 6.256 -2.238 -17.312 1.00 82.25 103 ASN A O 1
ATOM 831 N N . LYS A 1 104 ? 6.101 -1.497 -19.426 1.00 82.56 104 LYS A N 1
ATOM 832 C CA . LYS A 1 104 ? 6.201 -2.827 -20.047 1.00 82.56 104 LYS A CA 1
ATOM 833 C C . LYS A 1 104 ? 7.461 -3.589 -19.622 1.00 82.56 104 LYS A C 1
ATOM 835 O O . LYS A 1 104 ? 7.400 -4.797 -19.422 1.00 82.56 104 LYS A O 1
ATOM 840 N N . SER A 1 105 ? 8.597 -2.906 -19.466 1.00 80.56 105 SER A N 1
ATOM 841 C CA . SER A 1 105 ? 9.856 -3.547 -19.064 1.00 80.56 105 SER A CA 1
ATOM 842 C C . SER A 1 105 ? 9.800 -4.080 -17.630 1.00 80.56 105 SER A C 1
ATOM 844 O O . SER A 1 105 ? 10.297 -5.174 -17.366 1.00 80.56 105 SER A O 1
ATOM 846 N N . THR A 1 106 ? 9.146 -3.359 -16.721 1.00 78.62 106 THR A N 1
ATOM 847 C CA . THR A 1 106 ? 8.970 -3.762 -15.320 1.00 78.62 106 THR A CA 1
ATOM 848 C C . THR A 1 106 ? 8.037 -4.964 -15.215 1.00 78.62 106 THR A C 1
ATOM 850 O O . THR A 1 106 ? 8.384 -5.943 -14.556 1.00 78.62 106 THR A O 1
ATOM 853 N N . LEU A 1 107 ? 6.928 -4.963 -15.959 1.00 79.50 107 LEU A N 1
ATOM 854 C CA . LEU A 1 107 ? 6.025 -6.117 -16.054 1.00 79.50 107 LEU A CA 1
ATOM 855 C C . LEU A 1 107 ? 6.734 -7.353 -16.633 1.00 79.50 107 LEU A C 1
ATOM 857 O O . LEU A 1 107 ? 6.689 -8.425 -16.028 1.00 79.50 107 LEU A O 1
ATOM 861 N N . ASN A 1 108 ? 7.521 -7.187 -17.701 1.00 79.06 108 ASN A N 1
ATOM 862 C CA . ASN A 1 108 ? 8.335 -8.269 -18.271 1.00 79.06 108 ASN A CA 1
ATOM 863 C C . ASN A 1 108 ? 9.390 -8.813 -17.284 1.00 79.06 108 ASN A C 1
ATOM 865 O O . ASN A 1 108 ? 9.721 -10.005 -17.307 1.00 79.06 108 ASN A O 1
ATOM 869 N N . ARG A 1 109 ? 9.953 -7.964 -16.410 1.00 73.50 109 ARG A N 1
ATOM 870 C CA . ARG A 1 109 ? 10.863 -8.398 -15.329 1.00 73.50 109 ARG A CA 1
ATOM 871 C C . ARG A 1 109 ? 10.130 -9.175 -14.235 1.00 73.50 109 ARG A C 1
ATOM 873 O O . ARG A 1 109 ? 10.742 -10.057 -13.637 1.00 73.50 109 ARG A O 1
ATOM 880 N N . MET A 1 110 ? 8.848 -8.893 -14.018 1.00 74.00 110 MET A N 1
ATOM 881 C CA . MET A 1 110 ? 7.978 -9.620 -13.089 1.00 74.00 110 MET A CA 1
ATOM 882 C C . MET A 1 110 ? 7.386 -10.914 -13.674 1.00 74.00 110 MET A C 1
ATOM 884 O O . MET A 1 110 ? 6.703 -11.631 -12.955 1.00 74.00 110 MET A O 1
ATOM 888 N N . GLY A 1 111 ? 7.667 -11.245 -14.940 1.00 74.75 111 GLY A N 1
ATOM 889 C CA . GLY A 1 111 ? 7.141 -12.449 -15.599 1.00 74.75 111 GLY A CA 1
ATOM 890 C C . GLY A 1 111 ? 5.793 -12.243 -16.295 1.00 74.75 111 GLY A C 1
ATOM 891 O O . GLY A 1 111 ? 5.175 -13.205 -16.730 1.00 74.75 111 GLY A O 1
ATOM 892 N N . TRP A 1 112 ? 5.337 -11.000 -16.437 1.00 77.50 112 TRP A N 1
ATOM 893 C CA . TRP A 1 112 ? 4.132 -10.665 -17.191 1.00 77.50 112 TRP A CA 1
ATOM 894 C C . TRP A 1 112 ? 4.501 -10.262 -18.611 1.00 77.50 112 TRP A C 1
ATOM 896 O O . TRP A 1 112 ? 5.320 -9.366 -18.796 1.00 77.50 112 TRP A O 1
ATOM 906 N N . ASN A 1 113 ? 3.885 -10.888 -19.610 1.00 80.75 113 ASN A N 1
ATOM 907 C CA . ASN A 1 113 ? 4.047 -10.514 -21.013 1.00 80.75 113 ASN A CA 1
ATOM 908 C C . ASN A 1 113 ? 2.692 -10.126 -21.608 1.00 80.75 113 ASN A C 1
ATOM 910 O O . ASN A 1 113 ? 1.663 -10.691 -21.243 1.00 80.75 113 ASN A O 1
ATOM 914 N N . LYS A 1 114 ? 2.689 -9.168 -22.533 1.00 81.19 114 LYS A N 1
ATOM 915 C CA . LYS A 1 114 ? 1.478 -8.720 -23.218 1.00 81.19 114 LYS A CA 1
ATOM 916 C C . LYS A 1 114 ? 1.337 -9.476 -24.539 1.00 81.19 114 LYS A C 1
ATOM 918 O O . LYS A 1 114 ? 2.079 -9.184 -25.477 1.00 81.19 114 LYS A O 1
ATOM 923 N N . GLN A 1 115 ? 0.392 -10.408 -24.623 1.00 78.31 115 GLN A N 1
ATOM 924 C CA . GLN A 1 115 ? 0.027 -11.104 -25.860 1.00 78.31 115 GLN A CA 1
ATOM 925 C C . GLN A 1 115 ? -1.331 -10.589 -26.350 1.00 78.31 115 GLN A C 1
ATOM 927 O O . GLN A 1 115 ? -2.291 -10.560 -25.590 1.00 78.31 115 GLN A O 1
ATOM 932 N N . GLN A 1 116 ? -1.400 -10.118 -27.601 1.00 77.56 116 GLN A N 1
ATOM 933 C CA . GLN A 1 116 ? -2.644 -9.648 -28.246 1.00 77.56 116 GLN A CA 1
ATOM 934 C C . GLN A 1 116 ? -3.474 -8.635 -27.423 1.00 77.56 116 GLN A C 1
ATOM 936 O O . GLN A 1 116 ? -4.695 -8.602 -27.496 1.00 77.56 116 GLN A O 1
ATOM 941 N N . GLY A 1 117 ? -2.822 -7.791 -26.619 1.00 78.25 117 GLY A N 1
ATOM 942 C CA . GLY A 1 117 ? -3.515 -6.811 -25.774 1.00 78.25 117 GLY A CA 1
ATOM 943 C C . GLY A 1 117 ? -3.736 -7.255 -24.324 1.00 78.25 117 GLY A C 1
ATOM 944 O O . GLY A 1 117 ? -3.886 -6.387 -23.464 1.00 78.25 117 GLY A O 1
ATOM 945 N N . ILE A 1 118 ? -3.649 -8.554 -24.036 1.00 79.31 118 ILE A N 1
ATOM 946 C CA . ILE A 1 118 ? -3.893 -9.159 -22.721 1.00 79.31 118 ILE A CA 1
ATOM 947 C C . ILE A 1 118 ? -2.559 -9.426 -22.013 1.00 79.31 118 ILE A C 1
ATOM 949 O O . ILE A 1 118 ? -1.590 -9.874 -22.627 1.00 79.31 118 ILE A O 1
ATOM 953 N N . TRP A 1 119 ? -2.486 -9.132 -20.714 1.00 78.19 119 TRP A N 1
ATOM 954 C CA . TRP A 1 119 ? -1.330 -9.484 -19.890 1.00 78.19 119 TRP A CA 1
ATOM 955 C C . TRP A 1 119 ? -1.455 -10.926 -19.404 1.00 78.19 119 TRP A C 1
ATOM 957 O O . TRP A 1 119 ? -2.323 -11.248 -18.601 1.00 78.19 119 TRP A O 1
ATOM 967 N N . THR A 1 120 ? -0.564 -11.782 -19.885 1.00 79.94 120 THR A N 1
ATOM 968 C CA . THR A 1 120 ? -0.447 -13.188 -19.489 1.00 79.94 120 THR A CA 1
ATOM 969 C C . THR A 1 120 ? 0.794 -13.388 -18.634 1.00 79.94 120 THR A C 1
ATOM 971 O O . THR A 1 120 ? 1.886 -12.930 -18.991 1.00 79.94 120 THR A O 1
ATOM 974 N N . TYR A 1 121 ? 0.629 -14.087 -17.514 1.00 75.31 121 TYR A N 1
ATOM 975 C CA . TYR A 1 121 ? 1.744 -14.496 -16.675 1.00 75.31 121 TYR A CA 1
ATOM 976 C C . TYR A 1 121 ? 2.474 -15.684 -17.312 1.00 75.31 121 TYR A C 1
ATOM 978 O O . TYR A 1 121 ? 1.882 -16.733 -17.556 1.00 75.31 121 TYR A O 1
ATOM 986 N N . LEU A 1 122 ? 3.762 -15.506 -17.595 1.00 72.25 122 LEU A N 1
ATOM 987 C CA . LEU A 1 122 ? 4.664 -16.527 -18.116 1.00 72.25 122 LEU A CA 1
ATOM 988 C C . LEU A 1 122 ? 5.802 -16.690 -17.104 1.00 72.25 122 LEU A C 1
ATOM 990 O O . LEU A 1 122 ? 6.712 -15.850 -17.073 1.00 72.25 122 LEU A O 1
ATOM 994 N N . PRO A 1 123 ? 5.763 -17.728 -16.247 1.00 63.25 123 PRO A N 1
ATOM 995 C CA . PRO A 1 123 ? 6.822 -17.959 -15.280 1.00 63.25 123 PRO A CA 1
ATOM 996 C C . PRO A 1 123 ? 8.142 -18.139 -16.032 1.00 63.25 123 PRO A C 1
ATOM 998 O O . PRO A 1 123 ? 8.297 -19.039 -16.855 1.00 63.25 123 PRO A O 1
ATOM 1001 N N . LYS A 1 124 ? 9.107 -17.255 -15.763 1.00 60.62 124 LYS A N 1
ATOM 1002 C CA . LYS A 1 124 ? 10.484 -17.489 -16.192 1.00 60.62 124 LYS A CA 1
ATOM 1003 C C . LYS A 1 124 ? 10.994 -18.655 -15.359 1.00 60.62 124 LYS A C 1
ATOM 1005 O O . LYS A 1 124 ? 11.233 -18.473 -14.169 1.00 60.62 124 LYS A O 1
ATOM 1010 N N . VAL A 1 125 ? 11.113 -19.826 -15.982 1.00 47.34 125 VAL A N 1
ATOM 1011 C CA . VAL A 1 125 ? 11.865 -20.960 -15.433 1.00 47.34 125 VAL A CA 1
ATOM 1012 C C . VAL A 1 125 ? 13.222 -20.423 -14.976 1.00 47.34 125 VAL A C 1
ATOM 1014 O O . VAL A 1 125 ? 13.851 -19.656 -15.710 1.00 47.34 125 VAL A O 1
ATOM 1017 N N . ASP A 1 126 ? 13.580 -20.734 -13.731 1.00 44.62 126 ASP A N 1
ATOM 1018 C CA . ASP A 1 126 ? 14.686 -20.172 -12.957 1.00 44.62 126 ASP A CA 1
ATOM 1019 C C . ASP A 1 126 ? 15.894 -19.752 -13.805 1.00 44.62 126 ASP A C 1
ATOM 1021 O O . ASP A 1 126 ? 16.712 -20.566 -14.228 1.00 44.62 126 ASP A O 1
ATOM 1025 N N . GLN A 1 127 ? 16.050 -18.444 -14.023 1.00 44.72 127 GLN A N 1
ATOM 1026 C CA . GLN A 1 127 ? 17.366 -17.922 -14.367 1.00 44.72 127 GLN A CA 1
ATOM 1027 C C . GLN A 1 127 ? 18.166 -17.881 -13.068 1.00 44.72 127 GLN A C 1
ATOM 1029 O O . GLN A 1 127 ? 17.833 -17.106 -12.168 1.00 44.72 127 GLN A O 1
ATOM 1034 N N . GLY A 1 128 ? 19.176 -18.753 -12.988 1.00 39.78 128 GLY A N 1
ATOM 1035 C CA . GLY A 1 128 ? 20.139 -18.867 -11.892 1.00 39.78 128 GLY A CA 1
ATOM 1036 C C . GLY A 1 128 ? 20.840 -17.549 -11.514 1.00 39.78 128 GLY A C 1
ATOM 1037 O O . GLY A 1 128 ? 20.531 -16.484 -12.058 1.00 39.78 128 GLY A O 1
ATOM 1038 N N . PRO A 1 129 ? 21.772 -17.590 -10.542 1.00 37.66 129 PRO A N 1
ATOM 1039 C CA . PRO A 1 129 ? 22.281 -16.395 -9.883 1.00 37.66 129 PRO A CA 1
ATOM 1040 C C . PRO A 1 129 ? 22.863 -15.412 -10.900 1.00 37.66 129 PRO A C 1
ATOM 1042 O O . PRO A 1 129 ? 23.778 -15.736 -11.652 1.00 37.66 129 PRO A O 1
ATOM 1045 N N . ARG A 1 130 ? 22.316 -14.193 -10.918 1.00 54.38 130 ARG A N 1
ATOM 1046 C CA . ARG A 1 130 ? 22.832 -13.098 -11.737 1.00 54.38 130 ARG A CA 1
ATOM 1047 C C . ARG A 1 130 ? 24.119 -12.593 -11.096 1.00 54.38 130 ARG A C 1
ATOM 1049 O O . ARG A 1 130 ? 24.064 -11.925 -10.067 1.00 54.38 130 ARG A O 1
ATOM 1056 N N . ILE A 1 131 ? 25.248 -12.952 -11.697 1.00 38.16 131 ILE A N 1
ATOM 1057 C CA . ILE A 1 131 ? 26.555 -12.351 -11.429 1.00 38.16 131 ILE A CA 1
ATOM 1058 C C . ILE A 1 131 ? 26.428 -10.851 -11.727 1.00 38.16 131 ILE A C 1
ATOM 1060 O O . ILE A 1 131 ? 25.897 -10.466 -12.772 1.00 38.16 131 ILE A O 1
ATOM 1064 N N . GLY A 1 132 ? 26.816 -10.022 -10.757 1.00 37.34 132 GLY A N 1
ATOM 1065 C CA . GLY A 1 132 ? 26.829 -8.571 -10.893 1.00 37.34 132 GLY A CA 1
ATOM 1066 C C . GLY A 1 132 ? 27.812 -8.158 -11.980 1.00 37.34 132 GLY A C 1
ATOM 1067 O O . GLY A 1 132 ? 28.939 -8.639 -12.008 1.00 37.34 132 GLY A O 1
ATOM 1068 N N . ILE A 1 133 ? 27.366 -7.288 -12.876 1.00 39.25 133 ILE A N 1
ATOM 1069 C CA . ILE A 1 133 ? 28.275 -6.463 -13.663 1.00 39.25 133 ILE A CA 1
ATOM 1070 C C . ILE A 1 133 ? 28.400 -5.175 -12.850 1.00 39.25 133 ILE A C 1
ATOM 1072 O O . ILE A 1 133 ? 27.443 -4.403 -12.773 1.00 39.25 133 ILE A O 1
ATOM 1076 N N . GLU A 1 134 ? 29.520 -5.052 -12.139 1.00 34.78 134 GLU A N 1
ATOM 1077 C CA . GLU A 1 134 ? 30.039 -3.784 -11.623 1.00 34.78 134 GLU A CA 1
ATOM 1078 C C . GLU A 1 134 ? 30.622 -3.004 -12.812 1.00 34.78 134 GLU A C 1
ATOM 1080 O O . GLU A 1 134 ? 31.331 -3.585 -13.637 1.00 34.78 134 GLU A O 1
ATOM 1085 N N . GLU A 1 135 ? 30.272 -1.720 -12.915 1.00 32.16 135 GLU A N 1
ATOM 1086 C CA . GLU A 1 135 ? 31.116 -0.706 -13.563 1.00 32.16 135 GLU A CA 1
ATOM 1087 C C . GLU A 1 135 ? 32.095 -0.151 -12.528 1.00 32.16 135 GLU A C 1
ATOM 1089 O O . GLU A 1 135 ? 31.656 0.046 -11.367 1.00 32.16 135 GLU A O 1
#